Protein AF-A0A7V1ZUV6-F1 (afdb_monomer_lite)

Structure (mmCIF, N/CA/C/O backbone):
data_AF-A0A7V1ZUV6-F1
#
_entry.id   AF-A0A7V1ZUV6-F1
#
loop_
_atom_site.group_PDB
_atom_site.id
_atom_site.type_symbol
_atom_site.label_atom_id
_atom_site.label_alt_id
_atom_site.label_comp_id
_atom_site.label_asym_id
_atom_site.label_entity_id
_atom_site.label_seq_id
_atom_site.pdbx_PDB_ins_code
_atom_site.Cartn_x
_atom_site.Cartn_y
_atom_site.Cartn_z
_atom_site.occupancy
_atom_site.B_iso_or_equiv
_atom_site.auth_seq_id
_atom_site.auth_comp_id
_atom_site.auth_asym_id
_atom_site.auth_atom_id
_atom_site.pdbx_PDB_model_num
ATOM 1 N N . MET A 1 1 ? -11.487 12.187 5.459 1.00 42.50 1 MET A N 1
ATOM 2 C CA . MET A 1 1 ? -10.448 11.288 6.002 1.00 42.50 1 MET A CA 1
ATOM 3 C 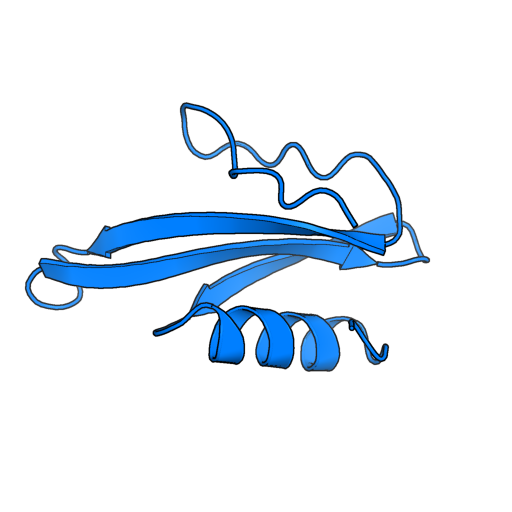C . MET A 1 1 ? -9.102 11.715 5.432 1.00 42.50 1 MET A C 1
ATOM 5 O O . MET A 1 1 ? -9.034 11.957 4.235 1.00 42.50 1 MET A O 1
ATOM 9 N N . SER A 1 2 ? -8.085 11.927 6.274 1.00 39.78 2 SER A N 1
ATOM 10 C CA . SER A 1 2 ? -6.777 12.455 5.848 1.00 39.78 2 SER A CA 1
ATOM 11 C C . SER A 1 2 ? -5.962 11.373 5.135 1.00 39.78 2 SER A C 1
ATOM 13 O O . SER A 1 2 ? -5.604 10.356 5.728 1.00 39.78 2 SER A O 1
ATOM 15 N N . GLN A 1 3 ? -5.704 11.587 3.849 1.00 47.38 3 GLN A N 1
ATOM 16 C CA . GLN A 1 3 ? -4.978 10.681 2.964 1.00 47.38 3 GLN A CA 1
ATOM 17 C C . GLN A 1 3 ? -3.479 10.766 3.299 1.00 47.38 3 GLN A C 1
ATOM 19 O O . GLN A 1 3 ? -2.799 11.720 2.929 1.00 47.38 3 GLN A O 1
ATOM 24 N N . SER A 1 4 ? -2.976 9.809 4.079 1.00 55.81 4 SER A N 1
ATOM 25 C CA . SER A 1 4 ? -1.597 9.836 4.583 1.00 55.81 4 SER A CA 1
ATOM 26 C C . SER A 1 4 ? -0.682 9.057 3.635 1.00 55.81 4 SER A C 1
ATOM 28 O O . SER A 1 4 ? -0.920 7.874 3.389 1.00 55.81 4 SER A O 1
ATOM 30 N N . LYS A 1 5 ? 0.361 9.706 3.097 1.00 61.19 5 LYS A N 1
ATOM 31 C CA . LYS A 1 5 ? 1.445 9.007 2.388 1.00 61.19 5 LYS A CA 1
ATOM 32 C C . LYS A 1 5 ? 2.096 8.001 3.339 1.00 61.19 5 LYS A C 1
ATOM 34 O O . LYS A 1 5 ? 2.462 8.379 4.452 1.00 61.19 5 LYS A O 1
ATOM 39 N N . LEU A 1 6 ? 2.277 6.763 2.877 1.00 63.72 6 LEU A N 1
ATOM 40 C CA . LEU A 1 6 ? 3.255 5.825 3.439 1.00 63.72 6 LEU A CA 1
ATOM 41 C C . LEU A 1 6 ? 4.593 6.583 3.515 1.00 63.72 6 LEU A C 1
ATOM 43 O O . LEU A 1 6 ? 5.050 7.154 2.527 1.00 63.72 6 LEU A O 1
ATOM 47 N N . ASN A 1 7 ? 5.127 6.790 4.713 1.00 59.00 7 ASN A N 1
ATOM 48 C CA . ASN A 1 7 ? 6.199 7.758 4.926 1.00 59.00 7 ASN A CA 1
ATOM 49 C C . ASN A 1 7 ? 7.587 7.186 4.584 1.00 59.00 7 ASN A C 1
ATOM 51 O O . ASN A 1 7 ? 7.801 5.975 4.536 1.00 59.00 7 ASN A O 1
ATOM 55 N N . LYS A 1 8 ? 8.528 8.118 4.346 1.00 47.72 8 LYS A N 1
ATOM 56 C CA . LYS A 1 8 ? 9.946 7.921 3.986 1.00 47.72 8 LYS A CA 1
ATOM 57 C C . LYS A 1 8 ? 10.523 6.602 4.523 1.00 47.72 8 LYS A C 1
ATOM 59 O O . LYS A 1 8 ? 10.685 6.457 5.732 1.00 47.72 8 LYS A O 1
ATOM 64 N N . ASN A 1 9 ? 10.942 5.738 3.595 1.00 52.84 9 ASN A N 1
ATOM 65 C CA . ASN A 1 9 ? 11.705 4.493 3.792 1.00 52.84 9 ASN A CA 1
ATOM 66 C C . ASN A 1 9 ? 10.884 3.195 3.933 1.00 52.84 9 ASN A C 1
ATOM 68 O O . ASN A 1 9 ? 11.420 2.203 4.423 1.00 52.84 9 ASN A O 1
ATOM 72 N N . GLY A 1 10 ? 9.627 3.162 3.475 1.00 50.03 10 GLY A N 1
ATOM 73 C CA . GLY A 1 10 ? 8.882 1.904 3.302 1.00 50.03 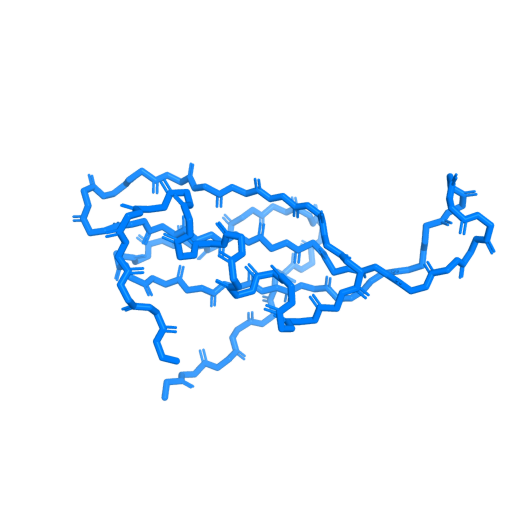10 GLY A CA 1
ATOM 74 C C . GLY A 1 10 ? 8.455 1.224 4.606 1.00 50.03 10 GLY A C 1
ATOM 75 O O . GLY A 1 10 ? 8.228 0.016 4.618 1.00 50.03 10 GLY A O 1
ATOM 76 N N . CYS A 1 11 ? 8.366 1.983 5.703 1.00 51.69 11 CYS A N 1
ATOM 77 C CA . CYS A 1 11 ? 7.941 1.478 7.005 1.00 51.69 11 CYS A CA 1
ATOM 78 C C . CYS A 1 11 ? 6.522 1.967 7.323 1.00 51.69 11 CYS A C 1
ATOM 80 O O . CYS A 1 11 ? 6.217 3.152 7.205 1.00 51.69 11 CYS A O 1
ATOM 82 N N . THR A 1 12 ? 5.650 1.043 7.718 1.00 55.81 12 THR A N 1
ATOM 83 C CA . THR A 1 12 ? 4.210 1.271 7.880 1.00 55.81 12 THR A CA 1
ATOM 84 C C . THR A 1 12 ? 3.936 2.192 9.080 1.00 55.81 12 THR A C 1
ATOM 86 O O . THR A 1 12 ? 4.237 1.815 10.214 1.00 55.81 12 THR A O 1
ATOM 89 N N . THR A 1 13 ? 3.329 3.367 8.879 1.00 59.53 13 THR A N 1
ATOM 90 C CA . THR A 1 13 ? 2.857 4.260 9.969 1.00 59.53 13 THR A CA 1
ATOM 91 C C . THR A 1 13 ? 1.349 4.216 10.182 1.00 59.53 13 THR A C 1
ATOM 93 O O . THR A 1 13 ? 0.766 5.082 10.835 1.00 59.53 13 THR A O 1
ATOM 96 N N . THR A 1 14 ? 0.685 3.177 9.677 1.00 63.59 14 THR A N 1
ATOM 97 C CA . THR A 1 14 ? -0.678 2.852 10.099 1.00 63.59 14 THR A CA 1
ATOM 98 C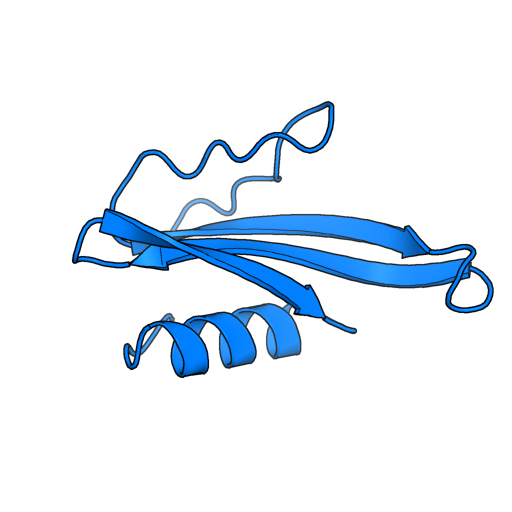 C . THR A 1 14 ? -0.654 2.416 11.564 1.00 63.59 14 THR A C 1
ATOM 100 O O . THR A 1 14 ? -0.422 1.242 11.875 1.00 63.59 14 THR A O 1
ATOM 103 N N . HIS A 1 15 ? -0.838 3.376 12.467 1.00 68.56 15 HIS A N 1
ATOM 104 C CA . HIS A 1 15 ? -0.872 3.192 13.919 1.00 68.56 15 HIS A CA 1
ATOM 105 C C . HIS A 1 15 ? -2.309 3.098 14.433 1.00 68.56 15 HIS A C 1
ATOM 107 O O . HIS A 1 15 ? -2.568 2.409 15.419 1.00 68.56 15 HIS A O 1
ATOM 113 N N . GLU A 1 16 ? -3.247 3.734 13.734 1.00 77.88 16 GLU A N 1
ATOM 114 C CA . GLU A 1 16 ? -4.643 3.810 14.138 1.00 77.88 16 GLU A CA 1
ATOM 115 C C . GLU A 1 16 ? -5.491 2.738 13.449 1.00 77.88 16 GLU A C 1
ATOM 117 O O . GLU A 1 16 ? -5.226 2.312 12.325 1.00 77.88 16 GLU A O 1
ATOM 122 N N . ARG A 1 17 ? -6.526 2.273 14.149 1.00 83.75 17 ARG A N 1
ATOM 123 C CA . ARG A 1 17 ? -7.528 1.355 13.597 1.00 83.75 17 ARG A CA 1
ATOM 124 C C . ARG A 1 17 ? -8.366 2.081 12.544 1.00 83.75 17 ARG A C 1
ATOM 126 O O . ARG A 1 17 ? -8.753 3.223 12.756 1.00 83.75 17 ARG A O 1
ATOM 133 N N . GLY A 1 18 ? -8.650 1.411 11.434 1.00 81.12 18 GLY A N 1
ATOM 134 C CA . GLY A 1 18 ? -9.342 1.985 10.279 1.00 81.12 18 GLY A CA 1
ATOM 135 C C . GLY A 1 18 ? -8.458 2.867 9.389 1.00 81.12 18 GLY A C 1
ATOM 136 O O . GLY A 1 18 ? -8.956 3.445 8.425 1.00 81.12 18 GLY A O 1
ATOM 137 N N . GLN A 1 19 ? -7.157 2.979 9.675 1.00 84.62 19 GLN A N 1
ATOM 138 C CA . GLN A 1 19 ? -6.254 3.840 8.917 1.00 84.62 19 GLN A CA 1
ATOM 139 C C . GLN A 1 19 ? -5.790 3.152 7.629 1.00 84.62 19 GLN A C 1
ATOM 141 O O . GLN A 1 19 ? -5.207 2.067 7.673 1.00 84.62 19 GLN A O 1
ATOM 146 N N . PHE A 1 20 ? -6.006 3.820 6.494 1.00 85.69 20 PHE A N 1
ATOM 147 C CA . PHE A 1 20 ? -5.475 3.447 5.184 1.00 85.69 20 PHE A CA 1
ATOM 148 C C . PHE A 1 20 ? -4.375 4.427 4.768 1.00 85.69 20 PHE A C 1
ATOM 150 O O . PHE A 1 20 ? -4.586 5.642 4.775 1.00 85.69 20 PHE A O 1
ATOM 157 N N . ALA A 1 21 ? -3.217 3.901 4.384 1.00 87.06 21 ALA A N 1
ATOM 158 C CA . ALA A 1 21 ? -2.099 4.666 3.847 1.00 87.06 21 ALA A CA 1
ATOM 159 C C . ALA A 1 21 ? -1.620 4.030 2.542 1.00 87.06 21 ALA A C 1
ATOM 161 O O . ALA A 1 21 ? -1.705 2.815 2.364 1.00 87.06 21 ALA A O 1
ATOM 162 N N . TYR A 1 22 ? -1.111 4.845 1.620 1.00 88.94 22 TYR A N 1
ATOM 163 C CA . TYR A 1 22 ? -0.546 4.343 0.371 1.00 88.94 22 TYR A CA 1
ATOM 164 C C . TYR A 1 22 ? 0.602 5.218 -0.139 1.00 88.94 22 TYR A C 1
ATOM 166 O O . TYR A 1 22 ? 0.733 6.386 0.234 1.00 88.94 22 TYR A O 1
ATOM 174 N N . GLU A 1 23 ? 1.431 4.645 -1.005 1.00 87.94 23 GLU A N 1
ATOM 175 C CA . GLU A 1 23 ? 2.475 5.340 -1.753 1.00 87.94 23 GLU A CA 1
ATOM 176 C C . GLU A 1 23 ? 2.552 4.785 -3.176 1.00 87.94 23 GLU A C 1
ATOM 178 O O . GLU A 1 23 ? 2.464 3.578 -3.407 1.00 87.94 23 GLU A O 1
ATOM 183 N N . GLU A 1 24 ? 2.705 5.685 -4.141 1.00 89.56 24 GLU A N 1
ATOM 184 C CA . GLU A 1 24 ? 2.911 5.328 -5.539 1.00 89.56 24 GLU A CA 1
ATOM 185 C C . GLU A 1 24 ? 4.408 5.215 -5.827 1.00 89.56 24 GLU A C 1
ATOM 187 O O . GLU A 1 24 ? 5.190 6.099 -5.478 1.00 89.56 24 GLU A O 1
ATOM 192 N N . PHE A 1 25 ? 4.812 4.148 -6.506 1.00 86.69 25 PHE A N 1
ATOM 193 C CA . PHE A 1 25 ? 6.199 3.912 -6.884 1.00 86.69 25 PHE A CA 1
ATOM 194 C C . PHE A 1 25 ? 6.284 3.292 -8.278 1.00 86.69 25 PHE A C 1
ATOM 196 O O . PHE A 1 25 ? 5.347 2.657 -8.759 1.00 86.69 25 PHE A O 1
ATOM 203 N N . ARG A 1 26 ? 7.427 3.464 -8.948 1.00 88.38 26 ARG A N 1
ATOM 204 C CA . ARG A 1 26 ? 7.714 2.765 -10.207 1.00 88.38 26 ARG A CA 1
ATOM 205 C C . ARG A 1 26 ? 8.476 1.488 -9.909 1.00 88.38 26 ARG A C 1
ATOM 207 O O . ARG A 1 26 ? 9.538 1.533 -9.294 1.00 88.38 26 ARG A O 1
ATOM 214 N N . SER A 1 27 ? 7.950 0.357 -10.357 1.00 86.06 27 SER A N 1
ATOM 215 C CA . SER A 1 27 ? 8.570 -0.941 -10.102 1.00 86.06 27 SER A CA 1
ATOM 216 C C . SER A 1 27 ? 9.413 -1.395 -11.283 1.00 86.06 27 SER A C 1
ATOM 218 O O . SER A 1 27 ? 8.878 -1.652 -12.359 1.00 86.06 27 SER 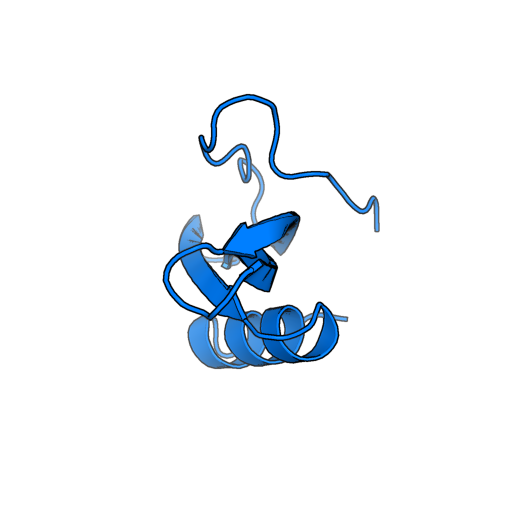A O 1
ATOM 220 N N . ALA A 1 28 ? 10.714 -1.593 -11.075 1.00 87.88 28 ALA A N 1
ATOM 221 C CA . ALA A 1 28 ? 11.573 -2.212 -12.086 1.00 87.88 28 ALA A CA 1
ATOM 222 C C .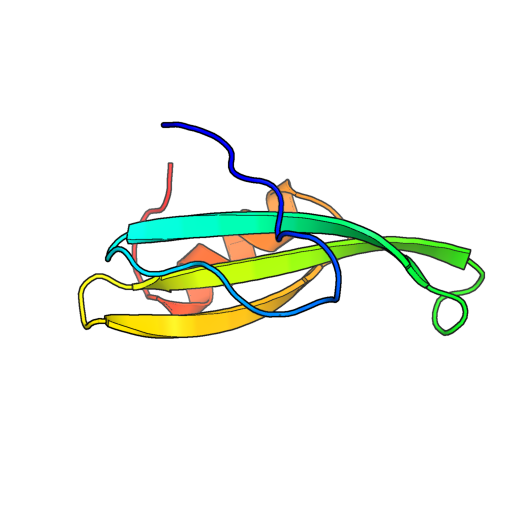 ALA A 1 28 ? 11.128 -3.650 -12.430 1.00 87.88 28 ALA A C 1
ATOM 224 O O . ALA A 1 28 ? 11.249 -4.066 -13.577 1.00 87.88 28 ALA A O 1
ATOM 225 N N . LEU A 1 29 ? 10.537 -4.378 -11.471 1.00 86.56 29 LEU A N 1
ATOM 226 C CA . LEU A 1 29 ? 10.003 -5.734 -11.684 1.00 86.56 29 LEU A CA 1
ATOM 227 C C . LEU A 1 29 ? 8.790 -5.762 -12.623 1.00 86.56 29 LEU A C 1
ATOM 229 O O . LEU A 1 29 ? 8.482 -6.800 -13.199 1.00 86.56 29 LEU A O 1
ATOM 233 N N . PHE A 1 30 ? 8.103 -4.629 -12.778 1.00 84.62 30 PHE A N 1
ATOM 234 C CA . PHE A 1 30 ? 6.959 -4.471 -13.672 1.00 84.62 30 PHE A CA 1
ATOM 235 C C . PHE A 1 30 ? 7.284 -3.470 -14.786 1.00 84.62 30 PHE A C 1
ATOM 237 O O . PHE A 1 30 ? 6.494 -2.574 -15.044 1.00 84.62 30 PHE A O 1
ATOM 244 N N . ASN A 1 31 ? 8.463 -3.564 -15.413 1.00 90.25 31 ASN A N 1
ATOM 245 C CA . ASN A 1 31 ? 8.867 -2.696 -16.533 1.00 90.25 31 ASN A CA 1
ATOM 246 C C . ASN A 1 31 ? 8.753 -1.185 -16.242 1.00 90.25 31 ASN A C 1
ATOM 248 O O . ASN A 1 31 ? 8.370 -0.402 -17.108 1.00 90.25 31 ASN A O 1
ATOM 252 N N . TYR A 1 32 ? 9.077 -0.760 -15.018 1.00 89.00 32 TYR A N 1
ATOM 253 C CA . TYR A 1 32 ? 8.950 0.629 -14.553 1.00 89.00 32 TYR A CA 1
ATOM 254 C C . TYR A 1 32 ? 7.515 1.190 -14.575 1.00 89.00 32 TYR A C 1
ATOM 256 O O . TYR A 1 32 ? 7.320 2.415 -14.538 1.00 89.00 32 TYR A O 1
ATOM 264 N N . GLU A 1 33 ? 6.510 0.311 -14.582 1.00 90.38 33 GLU A N 1
ATOM 265 C CA . GLU A 1 33 ? 5.108 0.679 -14.402 1.00 90.38 33 GLU A CA 1
ATOM 266 C C . GLU A 1 33 ? 4.864 1.287 -13.018 1.00 90.38 33 GLU A C 1
ATOM 268 O O . GLU A 1 33 ? 5.491 0.908 -12.020 1.00 90.38 33 GLU A O 1
ATOM 273 N N . LEU A 1 34 ? 3.916 2.227 -12.971 1.00 91.25 34 LEU A N 1
ATOM 274 C CA . LEU A 1 34 ? 3.415 2.805 -11.731 1.00 91.25 34 LEU A CA 1
ATOM 275 C C . LEU A 1 34 ? 2.619 1.747 -10.961 1.00 91.25 34 LEU A C 1
ATOM 277 O O . LEU A 1 34 ? 1.761 1.070 -11.526 1.00 91.25 34 LEU A O 1
ATOM 281 N N . ARG A 1 35 ? 2.919 1.603 -9.675 1.00 91.88 35 ARG A N 1
ATOM 282 C CA . ARG A 1 35 ? 2.255 0.702 -8.734 1.00 91.88 35 ARG A CA 1
ATOM 283 C C . ARG A 1 35 ? 1.992 1.434 -7.432 1.00 91.88 35 ARG A C 1
ATOM 285 O O . ARG A 1 35 ? 2.631 2.439 -7.135 1.00 91.88 35 ARG A O 1
ATOM 292 N N . VAL A 1 36 ? 1.053 0.912 -6.657 1.00 91.75 36 VAL A N 1
ATOM 293 C CA . VAL A 1 36 ? 0.635 1.489 -5.381 1.00 91.75 36 VAL A CA 1
ATOM 294 C C . VAL A 1 36 ? 0.913 0.485 -4.280 1.00 91.75 36 VAL A C 1
ATOM 296 O O . VAL A 1 36 ? 0.280 -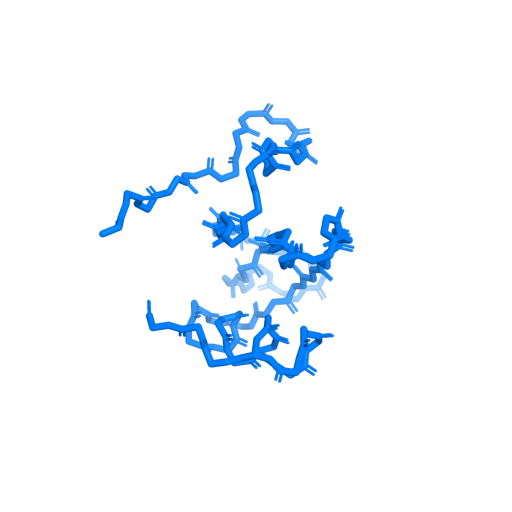0.567 -4.244 1.00 91.75 36 VAL A O 1
ATOM 299 N N . GLN A 1 37 ? 1.852 0.793 -3.391 1.00 90.69 37 GLN A N 1
ATOM 300 C CA . GLN A 1 37 ? 1.998 0.076 -2.130 1.00 90.69 37 GLN A CA 1
ATOM 301 C C . GLN A 1 37 ? 0.980 0.640 -1.144 1.00 90.69 37 GLN A C 1
ATOM 303 O O . GLN A 1 37 ? 0.784 1.854 -1.089 1.00 90.69 37 GLN A O 1
ATOM 308 N N . TRP A 1 38 ? 0.319 -0.223 -0.383 1.00 90.31 38 TRP A N 1
ATOM 309 C CA . TRP A 1 38 ? -0.709 0.187 0.563 1.00 90.31 38 TRP A CA 1
ATOM 310 C C . TRP A 1 38 ? -0.622 -0.588 1.867 1.00 90.31 38 TRP A C 1
ATOM 312 O O . TRP A 1 38 ? -0.252 -1.762 1.872 1.00 90.31 38 TRP A O 1
ATOM 322 N N . ASP A 1 39 ? -1.041 0.086 2.934 1.00 90.38 39 ASP A N 1
ATOM 323 C CA . ASP A 1 39 ? -1.255 -0.464 4.262 1.00 90.38 39 ASP A CA 1
ATOM 324 C C . ASP A 1 39 ? -2.652 -0.098 4.756 1.00 90.38 39 ASP A C 1
ATOM 326 O O . ASP A 1 39 ? -3.130 1.027 4.592 1.00 90.38 39 ASP A O 1
ATOM 330 N N . TYR A 1 40 ? -3.295 -1.047 5.419 1.00 88.56 40 TYR A N 1
ATOM 331 C CA . TYR A 1 40 ? -4.555 -0.861 6.109 1.00 88.56 40 TYR A CA 1
ATOM 332 C C . TYR A 1 40 ? -4.507 -1.545 7.466 1.00 88.56 40 TYR A C 1
ATOM 334 O O . TYR A 1 40 ? -4.312 -2.757 7.548 1.00 88.56 40 TYR A O 1
ATOM 342 N N . ARG A 1 41 ? -4.727 -0.793 8.543 1.00 88.69 41 ARG A N 1
ATOM 343 C CA . ARG A 1 41 ? -4.937 -1.393 9.862 1.00 88.69 41 ARG A CA 1
ATOM 344 C C . ARG A 1 41 ? -6.430 -1.524 10.116 1.00 88.69 41 ARG A C 1
ATOM 346 O O . ARG A 1 41 ? -7.115 -0.519 10.256 1.00 88.69 41 ARG A O 1
ATOM 353 N N . ASP A 1 42 ? -6.928 -2.753 10.194 1.00 87.69 42 ASP A N 1
ATOM 354 C CA . ASP A 1 42 ? -8.351 -3.009 10.430 1.00 87.69 42 ASP A CA 1
ATOM 355 C C . ASP A 1 42 ? -8.791 -2.622 11.854 1.00 87.69 42 ASP A C 1
ATOM 357 O O . ASP A 1 42 ? -7.978 -2.290 12.729 1.00 87.69 42 ASP A O 1
ATOM 361 N N . HIS A 1 43 ? -10.097 -2.681 12.120 1.00 84.31 43 HIS A N 1
ATOM 362 C CA . HIS A 1 43 ? -10.653 -2.343 13.435 1.00 84.31 43 HIS A CA 1
ATOM 363 C C . HIS A 1 43 ? -10.253 -3.326 14.545 1.00 84.31 43 HIS A C 1
ATOM 365 O O . HIS A 1 43 ? -10.303 -2.990 15.731 1.00 84.31 43 HIS A O 1
ATOM 371 N N . LYS A 1 44 ? -9.790 -4.525 14.180 1.00 85.00 44 LYS A N 1
ATOM 372 C CA . LYS A 1 44 ? -9.211 -5.509 15.106 1.00 85.00 44 LYS A CA 1
ATOM 373 C C . LYS A 1 44 ? -7.734 -5.219 15.389 1.00 85.00 44 LYS A C 1
ATOM 375 O O . LYS A 1 44 ? -7.122 -5.905 16.205 1.00 85.00 44 LYS A O 1
ATOM 380 N N . GLY A 1 45 ? -7.169 -4.188 14.760 1.00 82.94 45 GLY A N 1
ATOM 381 C CA . GLY A 1 45 ? -5.780 -3.781 14.890 1.00 82.94 45 GLY A CA 1
ATOM 382 C C . GLY A 1 45 ? -4.812 -4.610 14.050 1.00 82.94 45 GLY A C 1
ATOM 383 O O . GLY A 1 45 ? -3.605 -4.463 14.239 1.00 82.94 45 GLY A O 1
ATOM 384 N N . ARG A 1 46 ? -5.289 -5.465 13.137 1.00 87.25 46 ARG A N 1
ATOM 385 C CA . ARG A 1 46 ? -4.428 -6.246 12.241 1.00 87.25 46 ARG A CA 1
ATOM 386 C C . ARG A 1 46 ? -3.988 -5.382 11.072 1.00 87.25 46 ARG A C 1
ATOM 388 O O . ARG A 1 46 ? -4.788 -4.653 10.495 1.00 87.25 46 ARG A O 1
ATOM 395 N N . LEU A 1 47 ? -2.706 -5.477 10.743 1.00 87.19 47 LEU A N 1
ATOM 396 C CA . LEU A 1 47 ? -2.130 -4.804 9.590 1.00 87.19 47 LEU A CA 1
ATOM 397 C C . LEU A 1 47 ? -2.295 -5.687 8.352 1.00 87.19 47 LEU A C 1
ATOM 399 O O . LEU A 1 47 ? -1.868 -6.840 8.348 1.00 87.19 47 LEU A O 1
ATOM 403 N N . HIS A 1 48 ? -2.889 -5.118 7.315 1.00 89.19 48 HIS A N 1
ATOM 404 C CA . HIS A 1 48 ? -3.002 -5.673 5.975 1.00 89.19 48 HIS A CA 1
ATOM 405 C C . HIS A 1 48 ? -2.177 -4.797 5.048 1.00 89.19 48 HIS A C 1
ATOM 407 O O . HIS A 1 48 ? -2.280 -3.578 5.125 1.00 89.19 48 HIS A O 1
ATOM 413 N N . SER A 1 49 ? -1.374 -5.391 4.180 1.00 90.38 49 SER A N 1
ATOM 414 C CA . SER A 1 49 ? -0.547 -4.633 3.246 1.00 90.38 49 SER A CA 1
ATOM 415 C C . SER A 1 49 ? -0.464 -5.324 1.895 1.00 90.38 49 SER A C 1
ATOM 417 O O . SER A 1 49 ? -0.740 -6.522 1.768 1.00 90.38 49 SER A O 1
ATOM 419 N N . GLY A 1 50 ? -0.111 -4.566 0.861 1.00 90.56 50 GLY A N 1
ATOM 420 C CA . GLY A 1 50 ? 0.026 -5.117 -0.478 1.00 90.56 50 GLY A CA 1
ATOM 421 C C . GLY A 1 50 ? 0.491 -4.116 -1.524 1.00 90.56 50 GLY A C 1
ATOM 422 O O . GLY A 1 50 ? 0.792 -2.960 -1.235 1.00 90.56 50 GLY A O 1
ATOM 423 N N . ILE A 1 51 ? 0.543 -4.591 -2.769 1.00 91.75 51 ILE A N 1
ATOM 424 C CA . ILE A 1 51 ? 0.859 -3.793 -3.955 1.00 91.75 51 ILE A CA 1
ATOM 425 C C . ILE A 1 51 ? -0.290 -3.950 -4.954 1.00 91.75 51 ILE A C 1
ATOM 427 O O . ILE A 1 51 ? -0.721 -5.067 -5.237 1.00 91.75 51 ILE A O 1
ATOM 431 N N . ALA A 1 52 ? -0.768 -2.839 -5.501 1.00 93.00 52 ALA A N 1
ATOM 432 C CA . ALA A 1 52 ? -1.846 -2.773 -6.482 1.00 93.00 52 ALA A CA 1
ATOM 433 C C . ALA A 1 52 ? -1.420 -1.980 -7.727 1.00 93.00 52 ALA A C 1
ATOM 435 O O . ALA A 1 52 ? -0.390 -1.298 -7.719 1.00 93.00 52 ALA A O 1
ATOM 436 N N . LYS A 1 53 ? -2.189 -2.068 -8.820 1.00 92.31 53 LYS A N 1
ATOM 437 C CA . LYS A 1 53 ? -1.912 -1.277 -10.034 1.00 92.31 53 LYS A CA 1
ATOM 438 C C . LYS A 1 53 ? -2.393 0.167 -9.919 1.00 92.31 53 LYS A C 1
ATOM 440 O O . LYS A 1 53 ? -1.872 1.035 -10.606 1.00 92.31 53 LYS A O 1
ATOM 445 N N . SER A 1 54 ? -3.374 0.419 -9.059 1.00 92.00 54 SER A N 1
ATOM 446 C CA . SER A 1 54 ? -3.975 1.734 -8.852 1.00 92.00 54 SER A CA 1
ATOM 447 C C . SER A 1 54 ? -4.421 1.914 -7.401 1.00 92.00 54 SER A C 1
ATOM 449 O O . SER A 1 54 ? -4.519 0.951 -6.636 1.00 92.00 54 SER A O 1
ATOM 451 N N . ILE A 1 55 ? -4.721 3.158 -7.023 1.00 89.38 55 ILE A N 1
ATOM 452 C CA . ILE A 1 55 ? -5.261 3.489 -5.697 1.00 89.38 55 ILE A CA 1
ATOM 453 C C . ILE A 1 55 ? -6.630 2.821 -5.491 1.00 89.38 55 ILE A C 1
ATOM 455 O O . ILE A 1 55 ? -6.929 2.349 -4.397 1.00 89.38 55 ILE A O 1
ATOM 459 N N . GLU A 1 56 ? -7.454 2.736 -6.538 1.00 90.62 56 GLU A N 1
ATOM 460 C CA . GLU A 1 56 ? -8.760 2.070 -6.480 1.00 90.62 56 GLU A CA 1
ATOM 461 C C . GLU A 1 56 ? -8.619 0.571 -6.209 1.00 90.62 56 GLU A C 1
ATOM 463 O O . GLU A 1 56 ? -9.302 0.032 -5.337 1.00 90.62 56 GLU A O 1
ATOM 468 N N . GLU A 1 57 ? -7.683 -0.094 -6.893 1.00 90.81 57 GLU A N 1
ATOM 469 C CA . GLU A 1 57 ? -7.367 -1.497 -6.627 1.00 90.81 57 GLU A CA 1
ATOM 470 C C . GLU A 1 57 ? -6.797 -1.688 -5.215 1.00 90.81 57 GLU A C 1
ATOM 472 O O . GLU A 1 57 ? -7.146 -2.661 -4.550 1.00 90.81 57 GLU A O 1
ATOM 477 N N . ALA A 1 58 ? -5.971 -0.758 -4.724 1.00 90.12 58 ALA A N 1
ATOM 478 C CA . ALA A 1 58 ? -5.447 -0.794 -3.359 1.00 90.12 58 ALA A CA 1
ATOM 479 C C . ALA A 1 58 ? -6.569 -0.689 -2.314 1.00 90.12 58 ALA A C 1
ATOM 481 O O . ALA A 1 58 ? -6.617 -1.485 -1.377 1.00 90.12 58 ALA A O 1
ATOM 482 N N . LYS A 1 59 ? -7.521 0.235 -2.505 1.00 89.06 59 LYS A N 1
ATOM 483 C CA . LYS A 1 59 ? -8.714 0.351 -1.655 1.00 89.06 59 LYS A CA 1
ATOM 484 C C . LYS A 1 59 ? -9.568 -0.917 -1.709 1.00 89.06 59 LYS A C 1
ATOM 486 O O . LYS A 1 59 ? -9.985 -1.419 -0.669 1.00 89.06 59 LYS A O 1
ATOM 491 N N . ALA A 1 60 ? -9.820 -1.459 -2.902 1.00 89.88 60 ALA A N 1
ATOM 492 C CA . ALA A 1 60 ? -10.598 -2.686 -3.069 1.00 89.88 60 ALA A CA 1
ATOM 493 C C . ALA A 1 60 ? -9.916 -3.896 -2.407 1.00 89.88 60 ALA A C 1
ATOM 495 O O . ALA A 1 60 ? -10.581 -4.704 -1.757 1.00 89.88 60 ALA A O 1
ATOM 496 N N . ALA A 1 61 ? -8.591 -3.999 -2.525 1.00 89.12 61 ALA A N 1
ATOM 497 C CA . ALA A 1 61 ? -7.801 -5.030 -1.868 1.00 89.12 61 ALA A CA 1
ATOM 498 C C . ALA A 1 61 ? -7.843 -4.883 -0.342 1.00 89.12 61 ALA A C 1
ATOM 500 O O . ALA A 1 61 ? -8.094 -5.869 0.345 1.00 89.12 61 ALA A O 1
ATOM 501 N N . ALA A 1 62 ? -7.700 -3.664 0.184 1.00 87.94 62 ALA A N 1
ATOM 502 C CA . ALA A 1 62 ? -7.832 -3.395 1.611 1.00 87.94 62 ALA A CA 1
ATOM 503 C C . ALA A 1 62 ? -9.215 -3.810 2.143 1.00 87.94 62 ALA A C 1
ATOM 505 O O . ALA A 1 62 ? -9.281 -4.514 3.150 1.00 87.94 62 ALA A O 1
ATOM 506 N N . ARG A 1 63 ? -10.302 -3.479 1.423 1.00 85.62 63 ARG A N 1
ATOM 507 C CA . ARG A 1 63 ? -11.682 -3.895 1.759 1.00 85.62 63 ARG A CA 1
ATOM 508 C C . ARG A 1 63 ? -11.818 -5.414 1.799 1.00 85.62 63 ARG A C 1
ATOM 510 O O . ARG A 1 63 ? -12.406 -5.976 2.719 1.00 85.62 63 ARG A O 1
ATOM 517 N N . LYS A 1 64 ? -11.262 -6.094 0.792 1.00 86.12 64 LYS A N 1
ATOM 518 C CA . LYS A 1 64 ? -11.296 -7.558 0.695 1.00 86.12 64 LYS A CA 1
ATOM 519 C C . LYS A 1 64 ? -10.526 -8.221 1.839 1.00 86.12 64 LYS A C 1
ATOM 521 O O . LYS A 1 64 ? -10.988 -9.229 2.363 1.00 86.12 64 LYS A O 1
ATOM 526 N N . SER A 1 65 ? -9.373 -7.671 2.212 1.00 79.94 65 SER A N 1
ATOM 527 C CA . SER A 1 65 ? -8.509 -8.229 3.256 1.00 79.94 65 SER A CA 1
ATOM 528 C C . SER A 1 65 ? -9.061 -8.010 4.666 1.00 79.94 65 SER A C 1
ATOM 530 O O . SER A 1 65 ? -8.935 -8.895 5.511 1.00 79.94 65 SER A O 1
ATOM 532 N N . SER A 1 66 ? -9.717 -6.875 4.922 1.00 73.25 66 SER A N 1
ATOM 533 C CA . SER A 1 66 ? -10.359 -6.601 6.212 1.00 73.25 66 SER A CA 1
ATOM 534 C C . SER A 1 66 ? -11.750 -7.222 6.350 1.00 73.25 66 SER A C 1
ATOM 536 O O . SER A 1 66 ? -12.190 -7.496 7.467 1.00 73.25 66 SER A O 1
ATOM 538 N N . GLY A 1 67 ? -12.440 -7.467 5.230 1.00 70.38 67 GLY A N 1
ATOM 539 C CA . GLY A 1 67 ? -13.864 -7.804 5.221 1.00 70.38 67 GLY A CA 1
ATOM 540 C C . GLY A 1 67 ? -14.758 -6.608 5.571 1.00 70.38 67 GLY A C 1
ATOM 541 O O . GLY A 1 67 ? -15.923 -6.798 5.909 1.00 70.38 67 GLY A O 1
ATOM 542 N N . GLU A 1 68 ? -14.214 -5.388 5.517 1.00 64.25 68 GLU A N 1
ATOM 543 C CA . GLU A 1 68 ? -14.874 -4.149 5.930 1.00 64.25 68 GLU A CA 1
ATOM 544 C C . GLU A 1 68 ? -15.065 -3.203 4.734 1.00 64.25 68 GLU A C 1
ATOM 546 O O . GLU A 1 68 ? -14.295 -3.200 3.769 1.00 64.25 68 GLU A O 1
ATOM 551 N N . ILE A 1 69 ? -16.109 -2.374 4.793 1.00 58.94 69 ILE A N 1
ATOM 552 C CA . ILE A 1 69 ? -16.364 -1.329 3.796 1.00 58.94 69 ILE A CA 1
ATOM 553 C C . ILE A 1 69 ? -15.458 -0.134 4.132 1.00 58.94 69 ILE A C 1
ATOM 555 O O . ILE A 1 69 ? -15.609 0.479 5.183 1.00 58.94 69 ILE A O 1
ATOM 559 N N . ILE A 1 70 ? -14.507 0.185 3.252 1.00 58.44 70 ILE A N 1
ATOM 560 C CA . ILE A 1 70 ? -13.533 1.282 3.414 1.00 58.44 70 ILE A CA 1
ATOM 561 C C . ILE A 1 70 ? -13.900 2.399 2.431 1.00 58.44 70 ILE A C 1
ATOM 563 O O . ILE A 1 70 ? -13.640 2.215 1.251 1.00 58.44 70 ILE A O 1
ATOM 567 N N . ASP A 1 71 ? -14.499 3.514 2.844 1.00 53.84 71 ASP A N 1
ATOM 568 C CA . ASP A 1 71 ? -14.909 4.622 1.943 1.00 53.84 71 ASP A CA 1
ATOM 569 C C . ASP A 1 71 ? -13.708 5.476 1.446 1.00 53.84 71 ASP A C 1
ATOM 571 O O . ASP A 1 71 ? -13.019 6.096 2.287 1.00 53.84 71 ASP A O 1
#

pLDDT: mean 78.88, std 15.13, range [39.78, 93.0]

Secondary structure (DSSP, 8-state):
---EEPPTTT-----STT-EEEEEEEEGGGTTEEEEEEEEE-TTS-EEEEEESSHHHHHHHHHHHHTS---

Foldseek 3Di:
DDAAEQDPPNDHPCPDALDKYKDWFQDVVVVRQIKIWIWHQHNVRDIDIDIGNDPVRRQVVNCVVRVHNRD

Radius of gyration: 11.78 Å; chains: 1; bounding box: 28×21×32 Å

Sequence (71 aa):
MSQSKLNKNGCTTTHERGQFAYEEFRSALFNYELRVQWDYRDHKGRLHSGIAKSIEEAKAAARKSSGEIID